Protein AF-A0A542SAH9-F1 (afdb_monomer)

Solvent-accessible surface area (backbone atoms only — not comparable to full-atom values): 5522 Å² total; per-residue (Å²): 135,61,87,90,62,72,78,78,77,80,54,70,69,57,53,54,51,49,53,56,49,50,46,51,54,51,38,51,53,46,49,52,52,29,51,54,52,22,51,48,29,33,56,50,22,60,73,44,62,88,91,42,56,70,57,32,52,48,30,15,51,51,16,15,54,46,27,27,49,33,47,32,51,40,27,48,70,69,75,42,70,61,89,40,81,69,42,62,61,16,44,47,57,21,56,55,30,43,56,69,61,73,103

Foldseek 3Di:
DDPVDDDDDDDPVVVVVVLVVVLVVVLVVLQVVLLVQLLVLLVVLQVDDLVPVVSSLVSLVVSLVSLLVSVLVNCVSVVHHSPDPCSVVSNVSSVVSCVVRPD

Sequence (103 aa):
MDPNAPRKVPDPKDIERLQRVQRRVVSVLVITTILHLSAGFVIAADHVAADRTDARIGLNIIAAAFMVGGIAATLVINGRSWRSPWLALGLVPAIVGIWWTVL

Mean predicted aligned error: 4.95 Å

Structure (mmCIF, N/CA/C/O backbone):
data_AF-A0A542SAH9-F1
#
_entry.id   AF-A0A542SAH9-F1
#
loop_
_atom_site.group_PDB
_atom_site.id
_atom_site.type_symbol
_atom_site.label_atom_id
_atom_site.label_alt_id
_atom_site.label_comp_id
_atom_site.label_asym_id
_atom_site.label_entity_id
_atom_site.label_seq_id
_atom_site.pdbx_PDB_ins_code
_atom_site.Cartn_x
_atom_site.Cartn_y
_atom_site.Cartn_z
_atom_site.occupancy
_atom_site.B_iso_or_equiv
_atom_site.auth_seq_id
_atom_site.auth_comp_id
_atom_site.auth_asym_id
_atom_site.auth_atom_id
_atom_site.pdbx_PDB_model_num
ATOM 1 N N . MET A 1 1 ? -23.860 30.427 26.186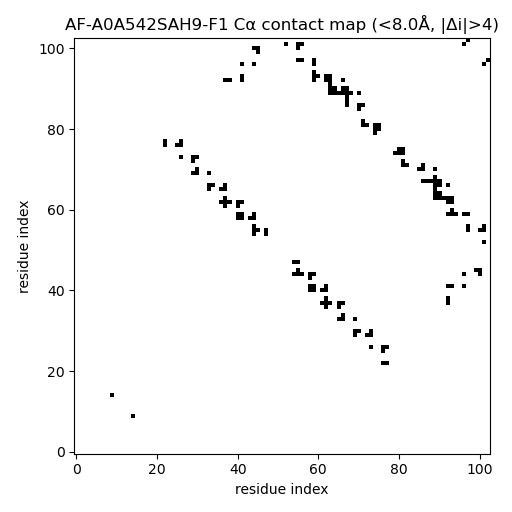 1.00 65.81 1 MET A N 1
ATOM 2 C CA . MET A 1 1 ? -23.964 29.181 26.975 1.00 65.81 1 MET A CA 1
ATOM 3 C C . MET A 1 1 ? -25.278 29.271 27.725 1.00 65.81 1 MET A C 1
ATOM 5 O O . MET A 1 1 ? -25.397 30.189 28.522 1.00 65.81 1 MET A O 1
ATOM 9 N N . ASP A 1 2 ? -26.266 28.435 27.396 1.00 77.81 2 ASP A N 1
ATOM 10 C CA . ASP A 1 2 ? -27.551 28.394 28.111 1.00 77.81 2 ASP A CA 1
ATOM 11 C C . ASP A 1 2 ? -27.385 27.534 29.377 1.00 77.81 2 ASP A C 1
ATOM 13 O O . ASP A 1 2 ? -27.135 26.332 29.251 1.00 77.81 2 ASP A O 1
ATOM 17 N N . PRO A 1 3 ? -27.479 28.114 30.586 1.00 77.19 3 PRO A N 1
ATOM 18 C CA . PRO A 1 3 ? -27.363 27.361 31.833 1.00 77.19 3 PRO A CA 1
ATOM 19 C C . PRO A 1 3 ? -28.482 26.327 32.017 1.00 77.19 3 PRO A C 1
ATOM 21 O O . PRO A 1 3 ? -28.287 25.344 32.728 1.00 77.19 3 PRO A O 1
ATOM 24 N N . ASN A 1 4 ? -29.636 26.530 31.372 1.00 82.69 4 ASN A N 1
ATOM 25 C CA . ASN A 1 4 ? -30.826 25.692 31.517 1.00 82.69 4 ASN A CA 1
ATOM 26 C C . ASN A 1 4 ? -30.906 24.565 30.474 1.00 82.69 4 ASN A C 1
ATOM 28 O O . ASN A 1 4 ? -31.800 23.722 30.549 1.00 82.69 4 ASN A O 1
ATOM 32 N N . ALA A 1 5 ? -29.957 24.505 29.536 1.00 79.25 5 ALA A N 1
ATOM 33 C CA . ALA A 1 5 ? -29.848 23.445 28.537 1.00 79.25 5 ALA A CA 1
ATOM 34 C C . ALA A 1 5 ? -28.452 22.791 28.582 1.00 79.25 5 ALA A C 1
ATOM 36 O O . ALA A 1 5 ? -27.636 22.986 27.673 1.00 79.25 5 ALA A O 1
ATOM 37 N N . PRO A 1 6 ? -28.139 22.014 29.639 1.00 77.75 6 PRO A N 1
ATOM 38 C CA . PRO A 1 6 ? -26.847 21.355 29.763 1.00 77.75 6 PRO A CA 1
ATOM 39 C C . PRO A 1 6 ? -26.598 20.405 28.584 1.00 77.75 6 PRO A C 1
ATOM 41 O O . PRO A 1 6 ? -27.461 19.618 28.185 1.00 77.75 6 PRO A O 1
ATOM 44 N N . ARG A 1 7 ? -25.387 20.470 28.016 1.00 77.25 7 ARG A N 1
ATOM 45 C CA . ARG A 1 7 ? -24.959 19.583 26.928 1.00 77.25 7 ARG A CA 1
ATOM 46 C C . ARG A 1 7 ? -25.081 18.132 27.397 1.00 77.25 7 ARG A C 1
ATOM 48 O O . ARG A 1 7 ? -24.467 17.758 28.393 1.00 77.25 7 ARG A O 1
ATOM 55 N N . LYS A 1 8 ? -25.843 17.311 26.666 1.00 77.69 8 LYS A N 1
ATOM 56 C CA . LYS A 1 8 ? -25.934 15.872 26.945 1.00 77.69 8 LYS A CA 1
ATOM 57 C C . LYS A 1 8 ? -24.534 15.263 26.888 1.00 77.69 8 LYS A C 1
ATOM 59 O O . LYS A 1 8 ? -23.838 15.402 25.879 1.00 77.69 8 LYS A O 1
ATOM 64 N N . VAL A 1 9 ? -24.129 14.615 27.977 1.00 80.50 9 VAL A N 1
ATOM 65 C CA . VAL A 1 9 ? -22.905 13.812 28.010 1.00 80.50 9 VAL A CA 1
ATOM 66 C C . VAL A 1 9 ? -23.073 12.691 26.977 1.00 80.50 9 VAL A C 1
ATOM 68 O O . VAL A 1 9 ? -24.131 12.057 26.967 1.00 80.50 9 VAL A O 1
ATOM 71 N N . PRO A 1 10 ? -22.101 12.469 26.076 1.00 81.19 10 PRO A N 1
ATOM 72 C CA . PRO A 1 10 ? -22.197 11.391 25.098 1.00 81.19 10 PRO A CA 1
ATOM 73 C C . PRO A 1 10 ? -22.354 10.035 25.794 1.00 81.19 10 PRO A C 1
ATOM 75 O O . PRO A 1 10 ? -21.601 9.732 26.720 1.00 81.19 10 PRO A O 1
ATOM 78 N N . ASP A 1 11 ? -23.307 9.218 25.339 1.00 91.12 11 ASP A N 1
ATOM 79 C CA . ASP A 1 11 ? -23.436 7.831 25.793 1.00 91.12 11 ASP A CA 1
ATOM 80 C C . ASP A 1 11 ? -22.161 7.062 25.387 1.00 91.12 11 ASP A C 1
ATOM 82 O O . ASP A 1 11 ? -21.772 7.113 24.211 1.00 91.12 11 ASP A O 1
ATOM 86 N N . PRO A 1 12 ? -21.498 6.336 26.307 1.00 91.94 12 PRO A N 1
ATOM 87 C CA . PRO A 1 12 ? -20.386 5.448 25.972 1.00 91.94 12 PRO A CA 1
ATOM 88 C C . PRO A 1 12 ? -20.657 4.546 24.756 1.00 91.94 12 PRO A C 1
ATOM 90 O O . PRO A 1 12 ? -19.772 4.349 23.921 1.00 91.94 12 PRO A O 1
ATOM 93 N N . LYS A 1 13 ? -21.896 4.064 24.590 1.00 92.81 13 LYS A N 1
ATOM 94 C CA . LYS A 1 13 ? -22.295 3.234 23.442 1.00 92.81 13 LYS A CA 1
ATOM 95 C C . LYS A 1 13 ? -22.210 3.981 22.114 1.00 92.81 13 LYS A C 1
ATOM 97 O O . LYS A 1 13 ? -21.851 3.385 21.095 1.00 92.81 13 LYS A O 1
ATOM 102 N N . ASP A 1 14 ? -22.528 5.271 22.104 1.00 92.38 14 ASP A N 1
ATOM 103 C CA . ASP A 1 14 ? -22.429 6.095 20.901 1.00 92.38 14 ASP A CA 1
ATOM 104 C C . ASP A 1 14 ? -20.967 6.374 20.541 1.00 92.38 14 ASP A C 1
ATOM 106 O O . ASP A 1 14 ? -20.610 6.311 19.362 1.00 92.38 14 ASP A O 1
ATOM 110 N N . ILE A 1 15 ? -20.091 6.566 21.534 1.00 93.25 15 ILE A N 1
ATOM 111 C CA . ILE A 1 15 ? -18.642 6.700 21.309 1.00 93.25 15 ILE A CA 1
ATOM 112 C C . ILE A 1 15 ? -18.076 5.433 20.654 1.00 93.25 15 ILE A C 1
ATOM 114 O O . ILE A 1 15 ? -17.378 5.518 19.640 1.00 93.25 15 ILE A O 1
ATOM 118 N N . GLU A 1 16 ? -18.414 4.251 21.170 1.00 94.81 16 GLU A N 1
ATOM 119 C CA . GLU A 1 16 ? -17.964 2.984 20.583 1.00 94.81 16 GLU A CA 1
ATOM 120 C C . GLU A 1 16 ? -18.457 2.800 19.140 1.00 94.81 16 GLU A C 1
ATOM 122 O O . GLU A 1 16 ? -17.719 2.319 18.271 1.00 94.81 16 GLU A O 1
ATOM 127 N N . ARG A 1 17 ? -19.711 3.180 18.855 1.00 94.56 17 ARG A N 1
ATOM 128 C CA . ARG A 1 17 ? -20.264 3.143 17.492 1.00 94.56 17 ARG A CA 1
ATOM 129 C C . ARG A 1 17 ? -19.474 4.055 16.557 1.00 94.56 17 ARG A C 1
ATOM 131 O O . ARG A 1 17 ? -19.124 3.615 15.460 1.00 94.56 17 ARG A O 1
ATOM 138 N N . LEU A 1 18 ? -19.151 5.273 16.990 1.00 95.81 18 LEU A N 1
ATOM 139 C CA . LEU A 1 18 ? -18.353 6.222 16.211 1.00 95.81 18 LEU A CA 1
ATOM 140 C C . LEU A 1 18 ? -16.942 5.692 15.941 1.00 95.81 18 LEU A C 1
ATOM 142 O O . LEU A 1 18 ? -16.499 5.724 14.795 1.00 95.81 18 LEU A O 1
ATOM 146 N N . GLN A 1 19 ? -16.271 5.117 16.942 1.00 95.69 19 GLN A N 1
ATOM 147 C CA . GLN A 1 19 ? -14.945 4.513 16.765 1.00 95.69 19 GLN A CA 1
ATOM 148 C C . GLN A 1 19 ? -14.961 3.368 15.741 1.00 95.69 19 GLN A C 1
ATOM 150 O O . GLN A 1 19 ? -14.050 3.261 14.915 1.00 95.69 19 GLN A O 1
ATOM 155 N N . ARG A 1 20 ? -16.012 2.531 15.734 1.00 95.69 20 ARG A N 1
ATOM 156 C CA . ARG A 1 20 ? -16.175 1.470 14.722 1.00 95.69 20 ARG A CA 1
ATOM 157 C C . ARG A 1 20 ? -16.334 2.035 13.311 1.00 95.69 20 ARG A C 1
ATOM 159 O O . ARG A 1 20 ? -15.735 1.499 12.379 1.00 95.69 20 ARG A O 1
ATOM 166 N N . VAL A 1 21 ? -17.120 3.098 13.140 1.00 97.38 21 VAL A N 1
ATOM 167 C CA . VAL A 1 21 ? -17.308 3.752 11.833 1.00 97.38 21 VAL A CA 1
ATOM 168 C C . VAL A 1 21 ? -16.020 4.428 11.379 1.00 97.38 21 VAL A C 1
ATOM 170 O O . VAL A 1 21 ? -15.569 4.176 10.266 1.00 97.38 21 VAL A O 1
ATOM 173 N N . GLN A 1 22 ? -15.380 5.209 12.250 1.00 97.44 22 GLN A N 1
ATOM 174 C CA . GLN A 1 22 ? -14.116 5.879 11.957 1.00 97.44 22 GLN A CA 1
ATOM 175 C C . GLN A 1 22 ? -13.050 4.877 11.507 1.00 97.44 22 GLN A C 1
ATOM 177 O O . GLN A 1 22 ? -12.398 5.089 10.489 1.00 97.44 22 GLN A O 1
ATOM 182 N N . ARG A 1 23 ? -12.916 3.743 12.206 1.00 97.62 23 ARG A N 1
ATOM 183 C CA . ARG A 1 23 ? -11.979 2.676 11.828 1.00 97.62 23 ARG A CA 1
ATOM 184 C C . ARG A 1 23 ? -12.245 2.133 10.422 1.00 97.62 23 ARG A C 1
ATOM 186 O O . ARG A 1 23 ? -11.295 1.917 9.671 1.00 97.62 23 ARG A O 1
ATOM 193 N N . ARG A 1 24 ? -13.515 1.935 10.049 1.00 97.88 24 ARG A N 1
ATOM 194 C CA . ARG A 1 24 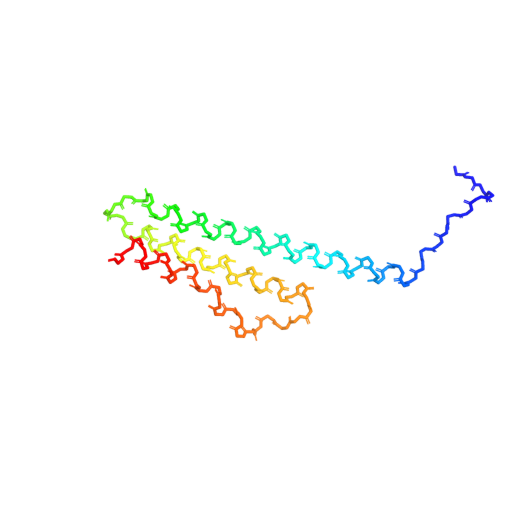? -13.897 1.499 8.694 1.00 97.88 24 ARG A CA 1
ATOM 195 C C . ARG A 1 24 ? -13.555 2.557 7.650 1.00 97.88 24 ARG A C 1
ATOM 197 O O . ARG A 1 24 ? -12.938 2.219 6.649 1.00 97.88 24 ARG A O 1
ATOM 204 N N . VAL A 1 25 ? -13.899 3.819 7.907 1.00 98.19 25 VAL A N 1
ATOM 205 C CA . VAL A 1 25 ? -13.615 4.940 6.997 1.00 98.19 25 VAL A CA 1
ATOM 206 C C . VAL A 1 25 ? -12.113 5.083 6.765 1.00 98.19 25 VAL A C 1
ATOM 208 O O . VAL A 1 25 ? -11.678 5.115 5.620 1.00 98.19 25 VAL A O 1
ATOM 211 N N . VAL A 1 26 ? -11.313 5.092 7.834 1.00 98.31 26 VAL A N 1
ATOM 212 C CA . VAL A 1 26 ? -9.851 5.203 7.734 1.00 98.31 26 VAL A CA 1
ATOM 213 C C . VAL A 1 26 ? -9.254 3.984 7.029 1.00 98.31 26 VAL A C 1
ATOM 215 O O . VAL A 1 26 ? -8.378 4.151 6.190 1.00 98.31 26 VAL A O 1
ATOM 218 N N . SER A 1 27 ? -9.750 2.770 7.298 1.00 97.62 27 SER A N 1
ATOM 219 C CA . SER A 1 27 ? -9.288 1.567 6.587 1.00 97.62 27 SER A CA 1
ATOM 220 C C . SER A 1 27 ? -9.543 1.667 5.085 1.00 97.62 27 SER A C 1
ATOM 222 O O . SER A 1 27 ? -8.631 1.435 4.300 1.00 97.62 27 SER A O 1
ATOM 224 N N . VAL A 1 28 ? -10.761 2.042 4.677 1.00 97.81 28 VAL A N 1
ATOM 225 C CA . VAL A 1 28 ? -11.103 2.204 3.256 1.00 97.81 28 VAL A CA 1
ATOM 226 C C . VAL A 1 28 ? -10.240 3.290 2.625 1.00 97.81 28 VAL A C 1
ATOM 228 O O . VAL A 1 28 ? -9.637 3.031 1.592 1.00 97.81 28 VAL A O 1
ATOM 231 N N . LEU A 1 29 ? -10.110 4.451 3.274 1.00 98.06 29 LEU A N 1
ATOM 232 C CA . LEU A 1 29 ? -9.287 5.560 2.791 1.00 98.06 29 LEU A CA 1
ATOM 233 C C . LEU A 1 29 ? -7.830 5.141 2.558 1.00 98.06 29 LEU A C 1
ATOM 235 O O . LEU A 1 29 ? -7.255 5.456 1.517 1.00 98.06 29 LEU A O 1
ATOM 239 N N . VAL A 1 30 ? -7.229 4.426 3.512 1.00 97.81 30 VAL A N 1
ATOM 240 C CA . VAL A 1 30 ? -5.847 3.938 3.404 1.00 97.81 30 VAL A CA 1
ATOM 241 C C . VAL A 1 30 ? -5.717 2.940 2.256 1.00 97.81 30 VAL A C 1
ATOM 243 O O . VAL A 1 30 ? -4.847 3.115 1.403 1.00 97.81 30 VAL A O 1
ATOM 246 N N . ILE A 1 31 ? -6.601 1.938 2.193 1.00 96.44 31 ILE A N 1
ATOM 247 C CA . ILE A 1 31 ? -6.586 0.920 1.133 1.00 96.44 31 ILE A CA 1
ATOM 248 C C . ILE A 1 31 ? -6.722 1.577 -0.241 1.00 96.44 31 ILE A C 1
ATOM 250 O O . ILE A 1 31 ? -5.914 1.301 -1.123 1.00 96.44 31 ILE A O 1
ATOM 254 N N . THR A 1 32 ? -7.707 2.460 -0.433 1.00 97.50 32 THR A N 1
ATOM 255 C CA . THR A 1 32 ? -7.930 3.102 -1.733 1.00 97.50 32 THR A CA 1
ATOM 256 C C . THR A 1 32 ? -6.745 3.967 -2.119 1.00 97.50 32 THR A C 1
ATOM 258 O O . THR A 1 32 ? -6.275 3.861 -3.245 1.00 97.50 32 THR A O 1
ATOM 261 N N . THR A 1 33 ? -6.221 4.778 -1.201 1.00 97.38 33 THR A N 1
ATOM 262 C CA . THR A 1 33 ? -5.081 5.664 -1.481 1.00 97.38 33 THR A CA 1
ATOM 263 C C . THR A 1 33 ? -3.862 4.865 -1.928 1.00 97.38 33 THR A C 1
ATOM 265 O O . THR A 1 33 ? -3.235 5.188 -2.933 1.00 97.38 33 THR A O 1
ATOM 268 N N . ILE A 1 34 ? -3.547 3.788 -1.212 1.00 97.75 34 ILE A N 1
ATOM 269 C CA . ILE A 1 34 ? -2.350 2.993 -1.478 1.00 97.75 34 ILE A CA 1
ATOM 270 C C . ILE A 1 34 ? -2.514 2.144 -2.735 1.00 97.75 34 ILE A C 1
ATOM 272 O O . ILE A 1 34 ? -1.562 2.032 -3.502 1.00 97.75 34 ILE A O 1
ATOM 276 N N . LEU A 1 35 ? -3.716 1.624 -3.002 1.00 96.94 35 LEU A N 1
ATOM 277 C CA . LEU A 1 35 ? -4.030 0.975 -4.275 1.00 96.94 35 LEU A CA 1
ATOM 278 C C . LEU A 1 35 ? -3.821 1.925 -5.457 1.00 96.94 35 LEU A C 1
ATOM 280 O O . LEU A 1 35 ? -3.142 1.555 -6.410 1.00 96.94 35 LEU A O 1
ATOM 284 N N . HIS A 1 36 ? -4.360 3.147 -5.387 1.00 97.88 36 HIS A N 1
ATOM 285 C CA . HIS A 1 36 ? -4.197 4.141 -6.453 1.00 97.88 3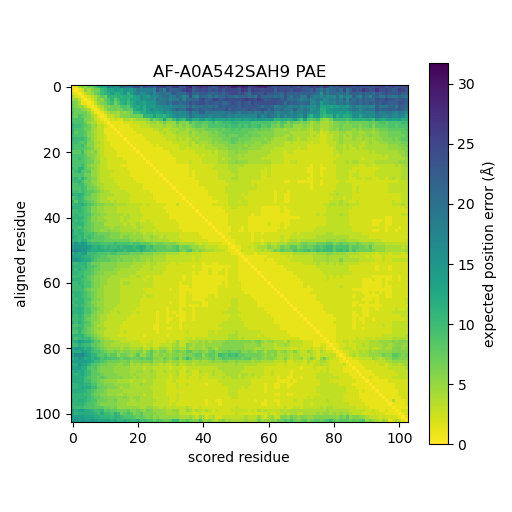6 HIS A CA 1
ATOM 286 C C . HIS A 1 36 ? -2.728 4.511 -6.652 1.00 97.88 36 HIS A C 1
ATOM 288 O O . HIS A 1 36 ? -2.258 4.565 -7.785 1.00 97.88 36 HIS A O 1
ATOM 294 N N . LEU A 1 37 ? -1.994 4.732 -5.561 1.00 97.38 37 LEU A N 1
ATOM 295 C CA . LEU A 1 37 ? -0.582 5.082 -5.625 1.00 97.38 37 LEU A CA 1
ATOM 296 C C . LEU A 1 37 ? 0.263 3.935 -6.205 1.00 97.38 37 LEU A C 1
ATOM 298 O O . LEU A 1 37 ? 1.087 4.160 -7.085 1.00 97.38 37 LEU A O 1
ATOM 302 N N . SER A 1 38 ? 0.024 2.702 -5.755 1.00 97.94 38 SER A N 1
ATOM 303 C CA . SER A 1 38 ? 0.713 1.505 -6.245 1.00 97.94 38 SER A CA 1
ATOM 304 C C . SER A 1 38 ? 0.438 1.263 -7.733 1.00 97.94 38 SER A C 1
ATOM 306 O O . SER A 1 38 ? 1.376 1.097 -8.510 1.00 97.94 38 SER A O 1
ATOM 308 N N . ALA A 1 39 ? -0.827 1.341 -8.158 1.00 97.81 39 ALA A N 1
ATOM 309 C CA . ALA A 1 39 ? -1.197 1.243 -9.569 1.00 97.81 39 ALA A CA 1
ATOM 310 C C . ALA A 1 39 ? -0.570 2.369 -10.407 1.00 97.81 39 ALA A C 1
ATOM 312 O O . ALA A 1 39 ? -0.054 2.115 -11.494 1.00 97.81 39 ALA A O 1
ATOM 313 N N . GLY A 1 40 ? -0.549 3.598 -9.881 1.00 98.00 40 GLY A N 1
ATOM 314 C CA . GLY A 1 40 ? 0.095 4.741 -10.524 1.00 98.00 40 GLY A CA 1
ATOM 315 C C . GLY A 1 40 ? 1.584 4.515 -10.787 1.00 98.00 40 GLY A C 1
ATOM 316 O O . GLY A 1 40 ? 2.060 4.844 -11.868 1.00 98.00 40 GLY A O 1
ATOM 317 N N . PHE A 1 41 ? 2.313 3.892 -9.854 1.00 98.31 41 PHE A N 1
ATOM 318 C CA . PHE A 1 41 ? 3.724 3.551 -10.060 1.00 98.31 41 PHE A CA 1
ATOM 319 C C . PHE A 1 41 ? 3.939 2.485 -11.141 1.00 98.31 41 PHE A C 1
ATOM 321 O O . PHE A 1 41 ? 4.876 2.613 -11.926 1.00 98.31 41 PHE A O 1
ATOM 328 N N . VAL A 1 42 ? 3.069 1.474 -11.225 1.00 98.06 42 VAL A N 1
ATOM 329 C CA . VAL A 1 42 ? 3.132 0.463 -12.298 1.00 98.06 42 VAL A CA 1
ATOM 330 C C . VAL A 1 42 ? 2.879 1.108 -13.665 1.00 98.06 42 VAL A C 1
ATOM 332 O O . VAL A 1 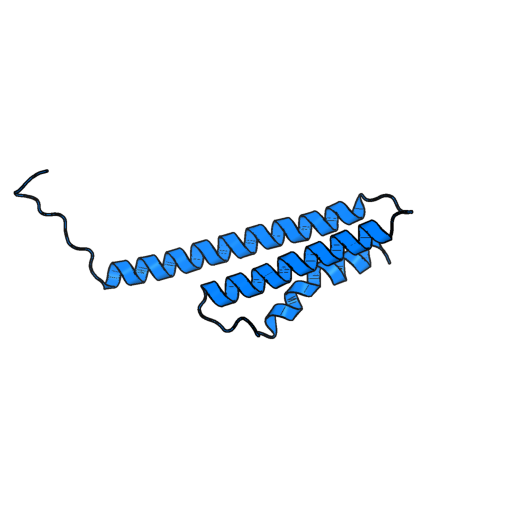42 ? 3.644 0.891 -14.600 1.00 98.06 42 VAL A O 1
ATOM 335 N N . ILE A 1 43 ? 1.858 1.964 -13.773 1.00 98.12 43 ILE A N 1
ATOM 336 C CA . ILE A 1 43 ? 1.559 2.704 -15.012 1.00 98.12 43 ILE A CA 1
ATOM 337 C C . ILE A 1 43 ? 2.709 3.657 -15.368 1.00 98.12 43 ILE A C 1
ATOM 339 O O . ILE A 1 43 ? 3.071 3.788 -16.534 1.00 98.12 43 ILE A O 1
ATOM 343 N N . ALA A 1 44 ? 3.321 4.308 -14.378 1.00 97.75 44 ALA A N 1
ATOM 344 C CA . ALA A 1 44 ? 4.485 5.156 -14.609 1.00 97.75 44 ALA A CA 1
ATOM 345 C C . ALA A 1 44 ? 5.677 4.353 -15.152 1.00 97.75 44 ALA A C 1
ATOM 347 O O . ALA A 1 44 ? 6.388 4.853 -16.020 1.00 97.75 44 ALA A O 1
ATOM 348 N N . ALA A 1 45 ? 5.877 3.112 -14.690 1.00 97.44 45 ALA A N 1
ATOM 349 C CA . ALA A 1 45 ? 6.936 2.236 -15.187 1.00 97.44 45 ALA A CA 1
ATOM 350 C C . ALA A 1 45 ? 6.761 1.896 -16.676 1.00 97.44 45 ALA A C 1
ATOM 352 O O . ALA A 1 45 ? 7.746 1.866 -17.408 1.00 97.44 45 ALA A O 1
ATOM 353 N N . ASP A 1 46 ? 5.526 1.723 -17.144 1.00 97.12 46 ASP A N 1
ATOM 354 C CA . ASP A 1 46 ? 5.213 1.507 -18.566 1.00 97.12 46 ASP A CA 1
ATOM 355 C C . ASP A 1 46 ? 5.664 2.683 -19.457 1.00 97.12 46 ASP A C 1
ATOM 357 O O . ASP A 1 46 ? 6.137 2.489 -20.575 1.00 97.12 46 ASP A O 1
ATOM 361 N N . HIS A 1 47 ? 5.624 3.908 -18.923 1.00 97.25 47 HIS A N 1
ATOM 362 C CA . HIS A 1 47 ? 6.003 5.132 -19.639 1.00 97.25 47 HIS A CA 1
ATOM 363 C C . HIS A 1 47 ? 7.502 5.467 -19.559 1.00 97.25 47 HIS A C 1
ATOM 365 O O . HIS A 1 47 ? 7.957 6.443 -20.160 1.00 97.25 47 HIS A O 1
ATOM 371 N N . VAL A 1 48 ? 8.294 4.686 -18.820 1.00 97.00 48 VAL A N 1
ATOM 372 C CA . VAL A 1 48 ? 9.753 4.842 -18.780 1.00 97.00 48 VAL A CA 1
ATOM 373 C C . VAL A 1 48 ? 10.361 4.343 -20.093 1.00 97.00 48 VAL A C 1
ATOM 375 O O . VAL A 1 48 ? 9.923 3.331 -20.637 1.00 97.00 48 VAL A O 1
ATOM 378 N N . ALA A 1 49 ? 11.403 5.016 -20.588 1.00 94.12 49 ALA A N 1
ATOM 379 C CA . ALA A 1 49 ? 12.121 4.615 -21.800 1.00 94.12 49 ALA A CA 1
ATOM 380 C C . ALA A 1 49 ? 12.605 3.148 -21.744 1.00 94.12 49 ALA A C 1
ATOM 382 O O . ALA A 1 49 ? 12.970 2.638 -20.684 1.00 94.12 49 ALA A O 1
ATOM 383 N N . ALA A 1 50 ? 12.580 2.453 -22.886 1.00 90.44 50 ALA A N 1
ATOM 384 C CA . ALA A 1 50 ? 12.829 1.008 -22.955 1.00 90.44 50 ALA A CA 1
ATOM 385 C C . ALA A 1 50 ? 14.270 0.600 -22.593 1.00 90.44 50 ALA A C 1
ATOM 387 O O . ALA A 1 50 ? 14.503 -0.527 -22.173 1.00 90.44 50 ALA A O 1
ATOM 388 N N . ASP A 1 51 ? 15.230 1.515 -22.718 1.00 93.88 51 ASP A N 1
ATOM 389 C CA . ASP A 1 51 ? 16.632 1.340 -22.329 1.00 93.88 51 ASP A CA 1
ATOM 390 C C . ASP A 1 51 ? 16.874 1.532 -20.818 1.00 93.88 51 ASP A C 1
ATOM 392 O O . ASP A 1 51 ? 17.972 1.281 -20.321 1.00 93.88 51 ASP A O 1
ATOM 396 N N . ARG A 1 52 ? 15.850 1.952 -20.065 1.00 95.81 52 ARG A N 1
ATOM 397 C CA . ARG A 1 52 ? 15.916 2.262 -18.627 1.00 95.81 52 ARG A CA 1
ATOM 398 C C . ARG A 1 52 ? 15.217 1.191 -17.787 1.00 95.81 52 ARG A C 1
ATOM 400 O O . ARG A 1 52 ? 14.335 1.475 -16.969 1.00 95.81 52 ARG A O 1
ATOM 407 N N . THR A 1 53 ? 15.615 -0.065 -17.987 1.00 95.88 53 THR A N 1
ATOM 408 C CA . THR A 1 53 ? 15.088 -1.225 -17.244 1.00 95.88 53 THR A CA 1
ATOM 409 C C . THR A 1 53 ? 15.292 -1.087 -15.733 1.00 95.88 53 THR A C 1
ATOM 411 O O . THR A 1 53 ? 14.440 -1.507 -14.952 1.00 95.88 53 THR A O 1
ATOM 414 N N . ASP A 1 54 ? 16.377 -0.435 -15.310 1.00 96.31 54 ASP A N 1
ATOM 415 C CA . ASP A 1 54 ? 16.656 -0.078 -13.915 1.00 96.31 54 ASP A CA 1
ATOM 416 C C . ASP A 1 54 ? 15.512 0.736 -13.287 1.00 96.31 54 ASP A C 1
ATOM 418 O O . ASP A 1 54 ? 15.021 0.401 -12.206 1.00 96.31 54 ASP A O 1
ATOM 422 N N . ALA A 1 55 ? 15.035 1.765 -13.988 1.00 96.88 55 ALA A N 1
ATOM 423 C CA . ALA A 1 55 ? 13.946 2.617 -13.524 1.00 96.88 55 ALA A CA 1
ATOM 424 C C . ALA A 1 55 ? 12.584 1.901 -13.556 1.00 96.88 55 ALA A C 1
ATOM 426 O O . ALA A 1 55 ? 11.800 2.054 -12.615 1.00 96.88 55 ALA A O 1
ATOM 427 N N . ARG A 1 56 ? 12.318 1.068 -14.576 1.00 97.50 56 ARG A N 1
ATOM 428 C CA . ARG A 1 56 ? 11.100 0.233 -14.643 1.00 97.50 56 ARG A CA 1
ATOM 429 C C . ARG A 1 56 ? 11.012 -0.731 -13.460 1.00 97.50 56 ARG A C 1
ATOM 431 O O . ARG A 1 56 ? 9.979 -0.812 -12.793 1.00 97.50 56 ARG A O 1
ATOM 438 N N . ILE A 1 57 ? 12.108 -1.424 -13.150 1.00 97.62 57 ILE A N 1
ATOM 439 C CA . ILE A 1 57 ? 12.188 -2.323 -11.990 1.00 97.62 57 ILE A CA 1
ATOM 440 C C . ILE A 1 57 ? 12.036 -1.526 -10.688 1.00 97.62 57 ILE A C 1
ATOM 442 O O . ILE A 1 57 ? 11.253 -1.916 -9.820 1.00 97.62 57 ILE A O 1
ATOM 446 N N . GLY A 1 58 ? 12.729 -0.390 -10.560 1.00 97.69 58 GLY A N 1
ATOM 447 C CA . GLY A 1 58 ? 12.664 0.463 -9.372 1.00 97.69 58 GLY A CA 1
ATO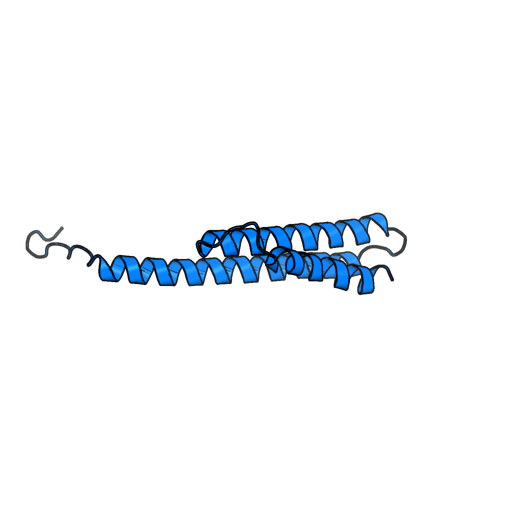M 448 C C . GLY A 1 58 ? 11.243 0.926 -9.038 1.00 97.69 58 GLY A C 1
ATOM 449 O O . GLY A 1 58 ? 10.809 0.802 -7.892 1.00 97.69 58 GLY A O 1
ATOM 450 N N . LEU A 1 59 ? 10.484 1.392 -10.034 1.00 98.00 59 LEU A N 1
ATOM 451 C CA . LEU A 1 59 ? 9.093 1.820 -9.848 1.00 98.00 59 LEU A CA 1
ATOM 452 C C . LEU A 1 59 ? 8.176 0.672 -9.409 1.00 98.00 59 LEU A C 1
ATOM 454 O O . LEU A 1 59 ? 7.361 0.857 -8.505 1.00 98.00 59 LEU A O 1
ATOM 458 N N . ASN A 1 60 ? 8.349 -0.527 -9.969 1.00 98.19 60 ASN A N 1
ATOM 459 C CA . ASN A 1 60 ? 7.594 -1.708 -9.546 1.00 98.19 60 ASN A CA 1
ATOM 460 C C . ASN A 1 60 ? 7.923 -2.124 -8.101 1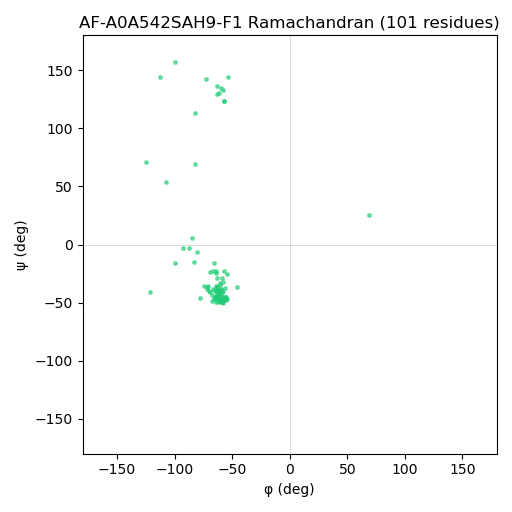.00 98.19 60 ASN A C 1
ATOM 462 O O . ASN A 1 60 ? 7.021 -2.456 -7.332 1.00 98.19 60 ASN A O 1
ATOM 466 N N . ILE A 1 61 ? 9.191 -2.042 -7.683 1.00 98.19 61 ILE A N 1
ATOM 467 C CA . ILE A 1 61 ? 9.588 -2.294 -6.287 1.00 98.19 61 ILE A CA 1
ATOM 468 C C . ILE A 1 61 ? 8.931 -1.278 -5.344 1.00 98.19 61 ILE A C 1
ATOM 470 O O . ILE A 1 61 ? 8.395 -1.663 -4.301 1.00 98.19 61 ILE A O 1
ATOM 474 N N . ILE A 1 62 ? 8.925 0.007 -5.713 1.00 98.06 62 ILE A N 1
ATOM 475 C CA . ILE A 1 62 ? 8.260 1.063 -4.938 1.00 98.06 62 ILE A CA 1
ATOM 476 C C . ILE A 1 62 ? 6.751 0.789 -4.848 1.00 98.06 62 ILE A C 1
ATOM 478 O O . ILE A 1 62 ? 6.179 0.882 -3.759 1.00 98.06 62 ILE A O 1
ATOM 482 N N . ALA A 1 63 ? 6.114 0.376 -5.948 1.00 98.19 63 ALA A N 1
ATOM 483 C CA . ALA A 1 63 ? 4.702 0.001 -5.969 1.00 98.19 63 ALA A CA 1
ATOM 484 C C . ALA A 1 63 ? 4.382 -1.103 -4.945 1.00 98.19 63 ALA A C 1
ATOM 486 O O . ALA A 1 63 ? 3.402 -0.980 -4.200 1.00 98.19 63 ALA A O 1
ATOM 487 N N . ALA A 1 64 ? 5.217 -2.147 -4.861 1.00 98.00 64 ALA A N 1
ATOM 488 C CA . ALA A 1 64 ? 5.072 -3.196 -3.852 1.00 98.00 64 ALA A CA 1
ATOM 489 C C . ALA A 1 64 ? 5.335 -2.690 -2.433 1.00 98.00 64 ALA A C 1
ATOM 491 O O . ALA A 1 64 ? 4.566 -3.005 -1.527 1.00 98.00 64 ALA A O 1
ATOM 492 N N . ALA A 1 65 ? 6.377 -1.883 -2.217 1.00 97.94 65 ALA A N 1
ATOM 493 C CA . ALA A 1 65 ? 6.694 -1.348 -0.894 1.00 97.94 65 ALA A CA 1
ATOM 494 C C . ALA A 1 65 ? 5.513 -0.559 -0.303 1.00 97.94 65 ALA A C 1
ATOM 496 O O . ALA A 1 65 ? 5.125 -0.787 0.847 1.00 97.94 65 ALA A O 1
ATOM 497 N N . PHE A 1 66 ? 4.883 0.303 -1.109 1.00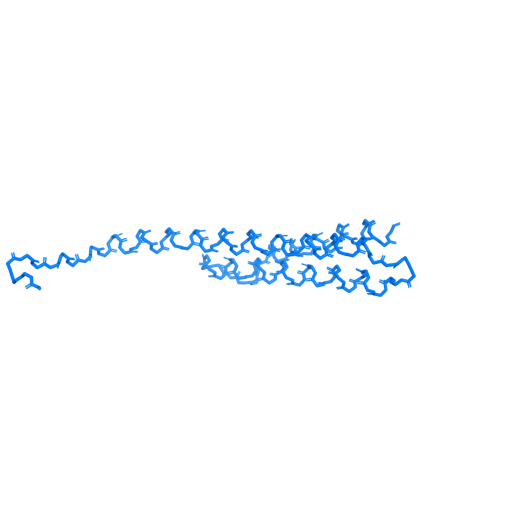 98.00 66 PHE A N 1
ATOM 498 C CA . PHE A 1 66 ? 3.680 1.024 -0.698 1.00 98.00 66 PHE A CA 1
ATOM 499 C C . PHE A 1 66 ? 2.515 0.079 -0.413 1.00 98.00 66 PHE A C 1
ATOM 501 O O . PHE A 1 66 ? 1.874 0.213 0.629 1.00 98.00 66 PHE A O 1
ATOM 508 N N . MET A 1 67 ? 2.255 -0.898 -1.285 1.00 97.56 67 MET A N 1
ATOM 509 C CA . MET A 1 67 ? 1.137 -1.826 -1.104 1.00 97.56 67 MET A CA 1
ATOM 510 C C . MET A 1 67 ? 1.301 -2.706 0.146 1.00 97.56 67 MET A C 1
ATOM 512 O O . MET A 1 67 ? 0.371 -2.816 0.946 1.00 97.56 67 MET A O 1
ATOM 516 N N . VAL A 1 68 ? 2.492 -3.270 0.377 1.00 97.94 68 VAL A N 1
ATOM 517 C CA . VAL A 1 68 ? 2.827 -4.021 1.602 1.00 97.94 68 VAL A CA 1
ATOM 518 C C . VAL A 1 68 ? 2.640 -3.137 2.837 1.00 97.94 68 VAL A C 1
ATOM 520 O O . VAL A 1 68 ? 1.973 -3.544 3.791 1.00 97.94 68 VAL A O 1
ATOM 523 N N . GLY A 1 69 ? 3.176 -1.911 2.808 1.00 97.25 69 GLY A N 1
ATOM 524 C CA . GLY A 1 69 ? 3.025 -0.943 3.893 1.00 97.25 69 GLY A CA 1
ATOM 525 C C . GLY A 1 69 ? 1.562 -0.589 4.173 1.00 97.25 69 GLY A C 1
ATOM 526 O O . GLY A 1 69 ? 1.156 -0.496 5.330 1.00 97.25 69 GLY A O 1
ATOM 527 N N . GLY A 1 70 ? 0.739 -0.470 3.133 1.00 96.88 70 GLY A N 1
ATOM 528 C CA . GLY A 1 70 ? -0.685 -0.183 3.265 1.00 96.88 70 GLY A CA 1
ATOM 529 C C . GLY A 1 70 ? -1.511 -1.308 3.843 1.00 96.88 70 GLY A C 1
ATOM 530 O O . GLY A 1 70 ? -2.378 -1.065 4.687 1.00 96.88 70 GLY A O 1
ATOM 531 N N . ILE A 1 71 ? -1.220 -2.545 3.445 1.00 97.19 71 ILE A N 1
ATOM 532 C CA . ILE A 1 71 ? -1.830 -3.724 4.058 1.00 97.19 71 ILE A CA 1
ATOM 533 C C . ILE A 1 71 ? -1.427 -3.792 5.534 1.00 97.19 71 ILE A C 1
ATOM 535 O O . ILE A 1 71 ? -2.296 -3.957 6.390 1.00 97.19 71 ILE A O 1
ATOM 539 N N . ALA A 1 72 ? -0.145 -3.583 5.855 1.00 97.62 72 ALA A N 1
ATOM 540 C CA . ALA A 1 72 ? 0.331 -3.546 7.237 1.00 97.62 72 ALA A CA 1
ATOM 541 C C . ALA A 1 72 ? -0.390 -2.466 8.065 1.00 97.62 72 ALA A C 1
ATOM 543 O O . ALA A 1 72 ? -0.911 -2.762 9.142 1.00 97.62 72 ALA A O 1
ATOM 544 N N . ALA A 1 73 ? -0.495 -1.240 7.542 1.00 96.75 73 ALA A N 1
ATOM 545 C CA . ALA A 1 73 ? -1.207 -0.140 8.191 1.00 96.75 73 ALA A CA 1
ATOM 546 C C . ALA A 1 73 ? -2.689 -0.478 8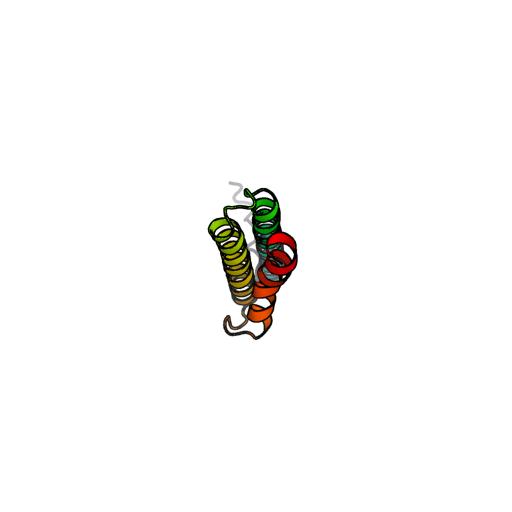.419 1.00 96.75 73 ALA A C 1
ATOM 548 O O . ALA A 1 73 ? -3.214 -0.290 9.516 1.00 96.75 73 ALA A O 1
ATOM 549 N N . THR A 1 74 ? -3.352 -1.052 7.415 1.00 96.94 74 THR A N 1
ATOM 550 C CA . THR A 1 74 ? -4.756 -1.479 7.492 1.00 96.94 74 THR A CA 1
ATOM 551 C C . THR A 1 74 ? -4.968 -2.566 8.549 1.00 96.94 74 THR A C 1
ATOM 553 O O . THR A 1 74 ? -5.958 -2.531 9.283 1.00 96.94 74 THR A O 1
ATOM 556 N N . LEU A 1 75 ? -4.048 -3.527 8.668 1.00 96.81 75 LEU A N 1
ATOM 557 C CA . LEU A 1 75 ? -4.099 -4.559 9.706 1.00 96.81 75 LEU A CA 1
ATOM 558 C C . LEU A 1 75 ? -3.999 -3.940 11.103 1.00 96.81 75 LEU A C 1
ATOM 560 O O . LEU A 1 75 ? -4.820 -4.259 11.965 1.00 96.81 75 LEU A O 1
ATOM 564 N N . VAL A 1 76 ? -3.063 -3.007 11.298 1.00 97.12 76 VAL A N 1
ATOM 565 C CA . VAL A 1 76 ? -2.883 -2.288 12.569 1.00 97.12 76 VAL A CA 1
ATOM 566 C C . VAL A 1 76 ? -4.127 -1.469 12.923 1.00 97.12 76 VAL A C 1
ATOM 568 O O . VAL A 1 76 ? -4.627 -1.583 14.042 1.00 97.12 76 VAL A O 1
ATOM 571 N N . ILE A 1 77 ? -4.695 -0.722 11.968 1.00 96.38 77 ILE A N 1
ATOM 572 C CA . ILE A 1 77 ? -5.948 0.037 12.153 1.00 96.38 77 ILE A CA 1
ATOM 573 C C . ILE A 1 77 ? -7.083 -0.885 12.614 1.00 96.38 77 ILE A C 1
ATOM 575 O O . ILE A 1 77 ? -7.891 -0.515 13.469 1.00 96.38 77 ILE A O 1
ATOM 579 N N . ASN A 1 78 ? -7.127 -2.108 12.087 1.00 95.44 78 ASN A N 1
ATOM 580 C CA . ASN A 1 78 ? -8.144 -3.099 12.420 1.00 95.44 78 ASN A CA 1
ATOM 581 C C . ASN A 1 78 ? -7.837 -3.934 13.672 1.00 95.44 78 ASN A C 1
ATOM 583 O O . ASN A 1 78 ? -8.608 -4.837 13.998 1.00 95.44 78 ASN A O 1
ATOM 587 N N . GLY A 1 79 ? -6.764 -3.621 14.405 1.00 93.81 79 GLY A N 1
ATOM 588 C CA . GLY A 1 79 ? -6.372 -4.342 15.618 1.00 93.81 79 GLY A CA 1
ATOM 589 C C . GLY A 1 79 ? -5.886 -5.769 15.350 1.00 93.81 79 GLY A C 1
ATOM 590 O O . GLY A 1 79 ? -6.004 -6.635 16.213 1.00 93.81 79 GLY A O 1
ATOM 591 N N . ARG A 1 80 ? -5.383 -6.044 14.142 1.00 94.56 80 ARG A N 1
ATOM 592 C CA . ARG A 1 80 ? -4.771 -7.322 13.759 1.00 94.56 80 ARG A CA 1
ATOM 593 C C . ARG A 1 80 ? -3.244 -7.212 13.819 1.00 94.56 80 ARG A C 1
ATOM 595 O O . ARG A 1 80 ? -2.682 -6.125 13.724 1.00 94.56 80 ARG A O 1
ATOM 602 N N . SER A 1 81 ? -2.566 -8.352 13.959 1.00 93.94 81 SER A N 1
ATOM 603 C CA . SER A 1 81 ? -1.099 -8.405 13.892 1.00 93.94 81 SER A CA 1
ATOM 604 C C . SER A 1 81 ? -0.601 -7.980 12.509 1.00 93.94 81 SER A C 1
ATOM 606 O O . SER A 1 81 ? -1.135 -8.429 11.494 1.00 93.94 81 SER A O 1
ATOM 608 N N . TRP A 1 82 ? 0.455 -7.163 12.473 1.00 91.19 82 TRP A N 1
ATOM 609 C CA . TRP A 1 82 ? 1.104 -6.732 11.231 1.00 91.19 82 TRP A CA 1
ATOM 610 C C . TRP A 1 82 ? 1.846 -7.874 10.521 1.00 91.19 82 TRP A C 1
ATOM 612 O O . TRP A 1 82 ? 1.997 -7.840 9.307 1.00 91.19 82 TRP A O 1
ATOM 622 N N . ARG A 1 83 ? 2.255 -8.922 11.252 1.00 93.62 83 ARG A N 1
ATOM 623 C CA . ARG A 1 83 ? 2.900 -10.127 10.699 1.00 93.62 83 ARG A CA 1
ATOM 624 C C . ARG A 1 83 ? 1.850 -11.095 10.159 1.00 93.62 83 ARG A C 1
ATOM 626 O O . ARG A 1 83 ? 1.591 -12.138 10.755 1.00 93.62 83 ARG A O 1
ATOM 633 N N . SER A 1 84 ? 1.194 -10.714 9.071 1.00 92.88 84 SER A N 1
ATOM 634 C CA . SER A 1 84 ? 0.121 -11.501 8.470 1.00 92.88 84 SER A CA 1
ATOM 635 C C . SER A 1 84 ? 0.523 -12.049 7.100 1.00 92.88 84 SER A C 1
ATOM 637 O O . SER A 1 84 ? 1.167 -11.322 6.344 1.00 92.88 84 SER A O 1
ATOM 639 N N . PRO A 1 85 ? 0.088 -13.268 6.717 1.00 93.94 85 PRO A N 1
ATOM 640 C CA . PRO A 1 85 ? 0.264 -13.775 5.354 1.00 93.94 85 PRO A CA 1
ATOM 641 C C . PRO A 1 85 ? -0.294 -12.828 4.282 1.00 93.94 85 PRO A C 1
ATOM 643 O O . PRO A 1 85 ? 0.208 -12.797 3.164 1.00 93.94 85 PRO A O 1
ATOM 646 N N . TRP A 1 86 ? -1.278 -11.993 4.639 1.00 94.06 86 TRP A N 1
ATOM 647 C CA . TRP A 1 86 ? -1.835 -10.959 3.766 1.00 94.06 86 TRP A CA 1
ATOM 648 C C . TRP A 1 86 ? -0.795 -9.956 3.248 1.00 94.06 86 TRP A C 1
ATOM 650 O O . TRP A 1 86 ? -1.013 -9.380 2.188 1.00 94.06 86 TRP A O 1
ATOM 660 N N . LEU A 1 87 ? 0.348 -9.779 3.927 1.00 94.25 87 LEU A N 1
ATOM 661 C CA . LEU A 1 87 ? 1.439 -8.939 3.421 1.00 94.25 87 LEU A CA 1
ATOM 662 C C . LEU A 1 87 ? 1.968 -9.416 2.063 1.00 94.25 87 LEU A C 1
ATOM 664 O O . LEU A 1 87 ? 2.394 -8.587 1.265 1.00 94.25 87 LEU A O 1
ATOM 668 N N . ALA A 1 88 ? 1.890 -10.718 1.767 1.00 95.44 88 ALA A N 1
ATOM 669 C CA . ALA A 1 88 ? 2.304 -11.256 0.474 1.00 95.44 88 ALA A CA 1
ATOM 670 C C . ALA A 1 88 ? 1.460 -10.702 -0.687 1.00 95.44 88 ALA A C 1
ATOM 672 O O . ALA A 1 88 ? 1.983 -10.526 -1.785 1.00 95.44 88 ALA A O 1
ATOM 673 N N . LEU A 1 89 ? 0.191 -10.334 -0.448 1.00 94.81 89 LEU A N 1
ATOM 674 C CA . LEU A 1 89 ? -0.621 -9.657 -1.466 1.00 94.81 89 LEU A CA 1
ATOM 675 C C . LEU A 1 89 ? -0.061 -8.287 -1.850 1.00 94.81 89 LEU A C 1
ATOM 677 O O . LEU A 1 89 ? -0.326 -7.804 -2.946 1.00 94.81 89 LEU A O 1
ATOM 681 N N . GLY A 1 90 ? 0.742 -7.669 -0.983 1.00 94.38 90 GLY A N 1
ATOM 682 C CA . GLY A 1 90 ? 1.415 -6.419 -1.303 1.00 94.38 90 GLY A CA 1
ATOM 683 C C . GLY A 1 90 ? 2.454 -6.554 -2.417 1.00 94.38 90 GLY A C 1
ATOM 684 O O . GLY A 1 90 ? 2.833 -5.551 -3.008 1.00 94.38 90 GLY A O 1
ATOM 685 N N . LEU A 1 91 ? 2.878 -7.776 -2.752 1.00 96.94 91 LEU A N 1
ATOM 686 C CA . LEU A 1 91 ? 3.798 -8.034 -3.860 1.00 96.94 91 LEU A CA 1
ATOM 687 C C . LEU A 1 91 ? 3.089 -8.114 -5.218 1.00 96.94 91 LEU A C 1
ATOM 689 O O . LEU A 1 91 ? 3.748 -8.022 -6.251 1.00 96.94 91 LEU A O 1
ATOM 693 N N . VAL A 1 92 ? 1.758 -8.259 -5.234 1.00 97.00 92 VAL A N 1
ATOM 694 C CA . VAL A 1 92 ? 0.967 -8.438 -6.464 1.00 97.00 92 VAL A CA 1
ATOM 695 C C . VAL A 1 92 ? 1.211 -7.322 -7.489 1.00 97.00 92 VAL A C 1
ATOM 697 O O . VAL A 1 92 ? 1.481 -7.664 -8.639 1.00 97.00 92 VAL A O 1
ATOM 700 N N . PRO A 1 93 ? 1.203 -6.021 -7.127 1.00 95.94 93 PRO A N 1
ATOM 701 C CA . PRO A 1 93 ? 1.445 -4.954 -8.098 1.00 95.94 93 PRO A CA 1
ATOM 702 C C . PRO A 1 93 ? 2.819 -5.050 -8.765 1.00 95.94 93 PRO A C 1
ATOM 704 O O . PRO A 1 93 ? 2.912 -4.868 -9.972 1.00 95.94 93 PRO A O 1
ATOM 707 N N . ALA A 1 94 ? 3.871 -5.397 -8.014 1.00 96.50 94 ALA A N 1
ATOM 708 C CA . ALA A 1 94 ? 5.208 -5.557 -8.582 1.00 96.50 94 ALA A CA 1
ATOM 709 C C . ALA A 1 94 ? 5.305 -6.775 -9.501 1.00 96.50 94 ALA A C 1
ATOM 711 O O . ALA A 1 94 ? 5.923 -6.682 -10.552 1.00 96.50 94 ALA A O 1
ATOM 712 N N . ILE A 1 95 ? 4.695 -7.908 -9.133 1.00 97.50 95 ILE A N 1
ATOM 713 C CA . ILE A 1 95 ? 4.704 -9.117 -9.972 1.00 97.50 95 ILE A CA 1
ATOM 714 C C . ILE A 1 95 ? 4.002 -8.834 -11.303 1.00 97.50 95 ILE A C 1
ATOM 716 O O . ILE A 1 95 ? 4.562 -9.096 -12.365 1.00 97.50 95 ILE A O 1
ATOM 720 N N . VAL A 1 96 ? 2.798 -8.257 -11.240 1.00 97.00 96 VAL A N 1
ATOM 721 C CA . VAL A 1 96 ? 2.015 -7.895 -12.429 1.00 97.00 96 VAL A CA 1
ATOM 722 C C . VAL A 1 96 ? 2.744 -6.839 -13.258 1.00 97.00 96 VAL A C 1
ATOM 724 O O . VAL A 1 96 ? 2.833 -6.967 -14.475 1.00 97.00 96 VAL A O 1
ATOM 727 N N . GLY A 1 97 ? 3.301 -5.817 -12.611 1.00 96.25 97 GLY A N 1
ATOM 728 C CA . GLY A 1 97 ? 3.981 -4.728 -13.294 1.00 96.25 97 GLY A CA 1
ATOM 729 C C . GLY A 1 97 ? 5.320 -5.128 -13.912 1.00 96.25 97 GLY A C 1
ATOM 730 O O . GLY A 1 97 ? 5.619 -4.684 -15.015 1.00 96.25 97 GLY A O 1
ATOM 731 N N . ILE A 1 98 ? 6.100 -6.020 -13.292 1.00 96.94 98 ILE A N 1
ATOM 732 C CA . ILE A 1 98 ? 7.309 -6.592 -13.912 1.00 96.94 98 ILE A CA 1
ATOM 733 C C . ILE A 1 98 ? 6.929 -7.426 -15.136 1.00 96.94 98 ILE A C 1
ATOM 735 O O . ILE A 1 98 ? 7.542 -7.265 -16.188 1.00 96.94 98 ILE A O 1
ATOM 739 N N . TRP A 1 99 ? 5.903 -8.274 -15.018 1.00 97.38 99 TRP A N 1
ATOM 740 C CA . TRP A 1 99 ? 5.419 -9.072 -16.145 1.00 97.38 99 TRP A CA 1
ATOM 741 C C . TRP A 1 99 ? 4.924 -8.216 -17.315 1.00 97.38 99 TRP A C 1
ATOM 743 O O . TRP A 1 99 ? 5.129 -8.593 -18.456 1.00 97.38 99 TRP A O 1
ATOM 753 N N . TRP A 1 100 ? 4.311 -7.067 -17.038 1.00 95.31 100 TRP A N 1
ATOM 754 C CA . TRP A 1 100 ? 3.833 -6.146 -18.070 1.00 95.31 100 TRP A CA 1
ATOM 755 C C . TRP A 1 100 ? 4.957 -5.302 -18.688 1.00 95.31 100 TRP A C 1
ATOM 757 O O . TRP A 1 100 ? 4.981 -5.083 -19.893 1.00 95.31 100 TRP A O 1
ATOM 767 N N . THR A 1 101 ? 5.834 -4.728 -17.858 1.00 93.00 101 THR A N 1
ATOM 768 C CA . THR A 1 101 ? 6.728 -3.625 -18.274 1.00 93.00 101 THR A CA 1
ATOM 769 C C . THR A 1 101 ? 8.148 -4.069 -18.611 1.00 93.00 101 THR A C 1
ATOM 771 O O . THR A 1 101 ? 8.900 -3.291 -19.204 1.00 93.00 101 THR A O 1
ATOM 774 N N . VAL A 1 102 ? 8.547 -5.275 -18.204 1.00 89.94 102 VAL A N 1
ATOM 775 C CA . VAL A 1 102 ? 9.923 -5.775 -18.353 1.00 89.94 102 VAL A CA 1
ATOM 776 C C . VAL A 1 102 ? 9.990 -7.058 -19.176 1.00 89.94 102 VAL A C 1
ATOM 778 O O . VAL A 1 102 ? 10.934 -7.203 -19.952 1.00 89.94 102 VAL A O 1
ATOM 781 N N . LEU 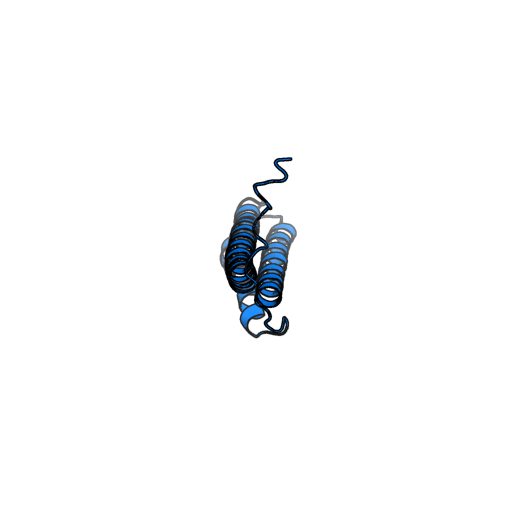A 1 103 ? 9.048 -7.983 -18.973 1.00 89.94 103 LEU A N 1
ATOM 782 C CA . LEU A 1 103 ? 8.966 -9.253 -19.706 1.00 89.94 103 LEU A CA 1
ATOM 783 C C . LEU A 1 103 ? 8.200 -9.086 -21.022 1.00 89.94 103 LEU A C 1
ATOM 785 O O . LEU A 1 103 ? 8.559 -9.815 -21.973 1.00 89.94 103 LEU A O 1
#

pLDDT: mean 94.37, std 5.97, range [65.81, 98.31]

Secondary structure (DSSP, 8-state):
--TTSPPPPPPHHHHHHHHHHHHHHHHHHHHHHHHHHHHHHHHHHHTS-TT-HHHHHHHHHHHHHHHHHHHHHHHHHTT--SS-GGGGGGGHHHHHHHHHHT-

Radius of gyration: 20.82 Å; Cα contacts (8 Å, |Δi|>4): 95; chains: 1; bounding box: 48×43×55 Å

Nearest PDB structures (foldseek):
  7qnb-assembly1_B  TM=7.215E-01  e=4.149E-01  Homo sapiens
  7qne-assembly1_B  TM=5.548E-01  e=1.072E+00  Homo sapiens
  8bhg-assembly1_A  TM=5.700E-01  e=2.215E+00  Homo sapiens
  7qna-assembly1_A  TM=5.457E-01  e=2.477E+00  Homo sapiens
  2pfd-assembly1_A  TM=5.058E-01  e=8.948E+00  Rattus norvegicus